Protein AF-A0A9P1EMH7-F1 (afdb_monomer)

pLDDT: mean 89.1, std 8.83, range [55.22, 97.88]

Organism: Cuscuta europaea (NCBI:txid41803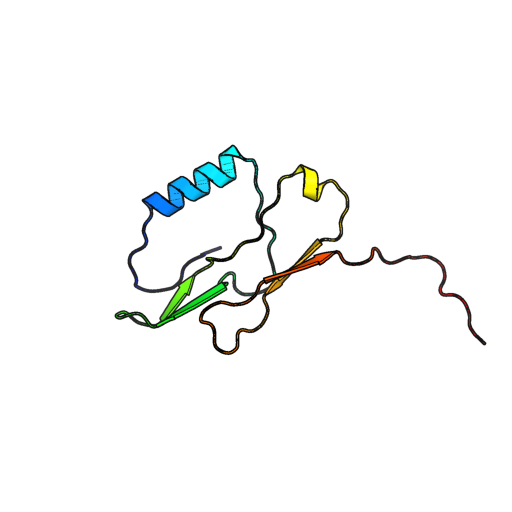)

Foldseek 3Di:
DDQKDFDDDDPVVVVVVVVVVCVVQQKDWQDADDDQFFFWDADPRGIMTGNDDTDIDHPVVVVVPFQWHKYFADDDPHRGTDIDIDTDDDPPPPPDDDDD

Radius of gyration: 18.47 Å; Cα contacts (8 Å, |Δi|>4): 132; chains: 1; bounding box: 34×25×66 Å

Solvent-accessible surface area (backbone atoms only — not comparable to full-atom values): 6348 Å² total; per-residue (Å²): 130,83,53,63,48,61,72,73,88,76,70,60,66,66,52,48,57,51,49,51,52,35,58,78,61,53,47,43,77,64,70,51,85,77,75,76,55,25,31,47,50,81,48,98,74,43,68,33,36,30,46,76,75,81,53,68,43,43,65,70,63,67,67,65,76,62,53,68,46,45,43,73,44,85,55,83,89,58,54,48,38,53,75,45,77,44,75,51,80,76,80,76,83,63,81,80,78,86,78,134

Nearest PDB structures (foldseek):
  2v0r-assembly2_B  TM=6.818E-01  e=4.694E-02  Homo sapiens

Sequence (100 aa):
MNEYKGKSVLNTSDMEEFNDFIFANSLSDLNFQGTPFTWMGNRMNGLVFKKLDRVMASNELFQLNRNLTLKKLNKFVSDHNPLLLQENPVPNSGPKSFRF

Structure (mmCIF, N/CA/C/O backbone):
data_AF-A0A9P1EMH7-F1
#
_entry.id   AF-A0A9P1EMH7-F1
#
loop_
_atom_site.group_PDB
_atom_site.id
_atom_site.type_symbol
_atom_site.label_atom_id
_atom_site.label_alt_id
_atom_site.label_comp_id
_atom_site.label_asym_id
_atom_site.label_entity_id
_atom_site.label_seq_id
_atom_site.pdbx_PDB_ins_code
_atom_site.Cartn_x
_atom_site.Cartn_y
_atom_site.Cartn_z
_atom_site.occupancy
_atom_site.B_iso_or_equiv
_atom_site.auth_seq_id
_atom_site.auth_comp_id
_atom_site.auth_asym_id
_atom_site.auth_atom_id
_atom_site.pdbx_PDB_model_num
ATOM 1 N N . MET A 1 1 ? 2.210 9.822 -3.542 1.00 55.22 1 MET A N 1
ATOM 2 C CA . MET A 1 1 ? 3.475 9.059 -3.396 1.00 55.22 1 MET A CA 1
ATOM 3 C C . MET A 1 1 ? 3.654 8.251 -4.673 1.00 55.22 1 MET A C 1
ATOM 5 O O . MET A 1 1 ? 2.650 7.758 -5.161 1.00 55.22 1 MET A O 1
ATOM 9 N N . ASN A 1 2 ? 4.850 8.153 -5.259 1.00 82.62 2 ASN A N 1
ATOM 10 C CA . ASN A 1 2 ? 5.017 7.384 -6.499 1.00 82.62 2 ASN A CA 1
ATOM 11 C C . ASN A 1 2 ? 4.927 5.872 -6.197 1.00 82.62 2 ASN A C 1
ATOM 13 O O . ASN A 1 2 ? 5.749 5.346 -5.448 1.00 82.62 2 ASN A O 1
ATOM 17 N N . GLU A 1 3 ? 3.910 5.198 -6.735 1.00 89.31 3 GLU A N 1
ATOM 18 C CA . GLU A 1 3 ? 3.593 3.779 -6.476 1.00 89.31 3 GLU A CA 1
ATOM 19 C C . GLU A 1 3 ? 4.365 2.809 -7.377 1.00 89.31 3 GLU A C 1
ATOM 21 O O . GLU A 1 3 ? 4.274 1.586 -7.239 1.00 89.31 3 GLU A O 1
ATOM 26 N N . TYR A 1 4 ? 5.171 3.367 -8.275 1.00 93.38 4 TYR A N 1
ATOM 27 C CA . TYR A 1 4 ? 5.968 2.644 -9.240 1.00 93.38 4 TYR A CA 1
ATOM 28 C C . TYR A 1 4 ? 7.381 3.227 -9.337 1.00 93.38 4 TYR A C 1
ATOM 30 O O . TYR A 1 4 ? 7.586 4.438 -9.367 1.00 93.38 4 TYR A O 1
ATOM 38 N N . LYS A 1 5 ? 8.387 2.356 -9.428 1.00 94.19 5 LYS A N 1
ATOM 39 C CA . LYS A 1 5 ? 9.769 2.749 -9.722 1.00 94.19 5 LYS A CA 1
ATOM 40 C C . LYS A 1 5 ? 10.409 1.714 -10.636 1.00 94.19 5 LYS A C 1
ATOM 42 O O . LYS A 1 5 ? 10.596 0.572 -10.232 1.00 94.19 5 LYS A O 1
ATOM 47 N N . GLY A 1 6 ? 10.777 2.109 -11.851 1.00 92.81 6 GLY A N 1
ATOM 48 C CA . GLY A 1 6 ? 11.416 1.222 -12.821 1.00 92.81 6 GLY A CA 1
ATOM 49 C C . GLY A 1 6 ? 11.310 1.744 -14.252 1.00 92.81 6 GLY A C 1
ATOM 50 O O . GLY A 1 6 ? 10.803 2.839 -14.484 1.00 92.81 6 GLY A O 1
ATOM 51 N N . LYS A 1 7 ? 11.784 0.940 -15.210 1.00 87.44 7 LYS A N 1
ATOM 52 C CA . LYS A 1 7 ? 11.778 1.246 -16.655 1.00 87.44 7 LYS A CA 1
ATOM 53 C C . LYS A 1 7 ? 10.827 0.358 -17.478 1.00 87.44 7 LYS A C 1
ATOM 55 O O . LYS A 1 7 ? 10.931 0.309 -18.699 1.00 87.44 7 LYS A O 1
ATOM 60 N N . SER A 1 8 ? 9.941 -0.398 -16.828 1.00 84.06 8 SER A N 1
ATOM 61 C CA . SER A 1 8 ? 8.841 -1.094 -17.513 1.00 84.06 8 SER A CA 1
ATOM 62 C C . SER A 1 8 ? 7.728 -0.127 -17.933 1.00 84.06 8 SER A C 1
ATOM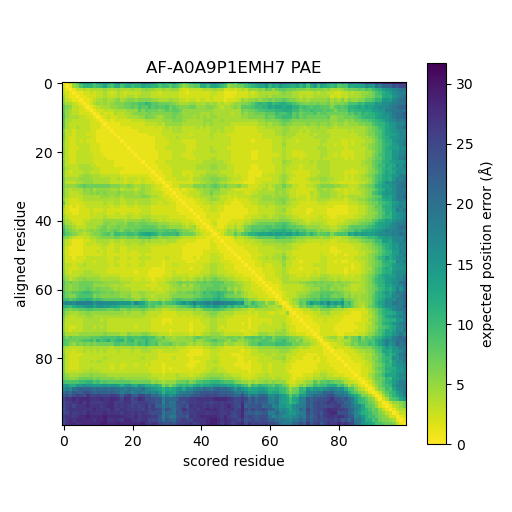 64 O O . SER A 1 8 ? 7.489 0.876 -17.262 1.00 84.06 8 SER A O 1
ATOM 66 N N . VAL A 1 9 ? 7.039 -0.455 -19.024 1.00 84.88 9 VAL A N 1
ATOM 67 C CA . VAL A 1 9 ? 5.803 0.224 -19.434 1.00 84.88 9 VAL A CA 1
ATOM 68 C C . VAL A 1 9 ? 4.703 -0.089 -18.415 1.00 84.88 9 VAL A C 1
ATOM 70 O O . VAL A 1 9 ? 4.624 -1.212 -17.908 1.00 84.88 9 VAL A O 1
ATOM 73 N N . LEU A 1 10 ? 3.893 0.914 -18.081 1.00 85.88 10 LEU A N 1
ATOM 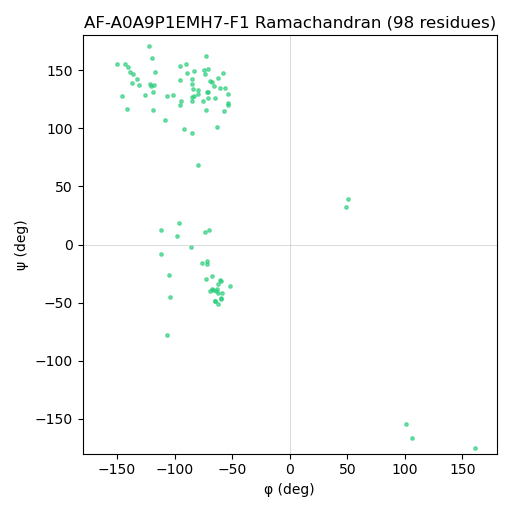74 C CA . LEU A 1 10 ? 2.728 0.775 -17.210 1.00 85.88 10 LEU A CA 1
ATOM 75 C C . LEU A 1 10 ? 1.473 0.580 -18.055 1.00 85.88 10 LEU A C 1
ATOM 77 O O . LEU A 1 10 ? 1.336 1.226 -19.090 1.00 85.88 10 LEU A O 1
ATOM 81 N N . ASN A 1 11 ? 0.561 -0.278 -17.598 1.00 88.75 11 ASN A N 1
ATOM 82 C CA . ASN A 1 11 ? -0.785 -0.321 -18.153 1.00 88.75 11 ASN A CA 1
ATOM 83 C C . ASN A 1 11 ? -1.628 0.742 -17.442 1.00 88.75 11 ASN A C 1
ATOM 85 O O . ASN A 1 11 ? -2.093 0.517 -16.330 1.00 88.75 11 ASN A O 1
ATOM 89 N N . THR A 1 12 ? -1.753 1.919 -18.050 1.00 90.50 12 THR A N 1
ATOM 90 C CA . THR A 1 12 ? -2.478 3.044 -17.449 1.00 90.50 12 THR A CA 1
ATOM 91 C C . THR A 1 12 ? -3.988 2.831 -17.466 1.00 90.50 12 THR A C 1
ATOM 93 O O . THR A 1 12 ? -4.644 3.269 -16.533 1.00 90.50 12 THR A O 1
ATOM 96 N N . SER A 1 13 ? -4.516 2.091 -18.447 1.00 94.88 13 SER A N 1
ATOM 97 C CA . SER A 1 13 ? -5.948 1.781 -18.543 1.00 94.88 13 SER A CA 1
ATOM 98 C C . SER A 1 13 ? -6.426 0.973 -17.336 1.00 94.88 13 SER A C 1
ATOM 100 O O . SER A 1 13 ? -7.364 1.382 -16.662 1.00 94.88 13 SER A O 1
ATOM 102 N N . ASP A 1 14 ? -5.741 -0.128 -17.003 1.00 92.50 14 ASP A N 1
ATOM 103 C CA . ASP A 1 14 ? -6.104 -0.951 -15.836 1.00 92.50 14 ASP A CA 1
ATOM 104 C C . ASP A 1 14 ? -5.970 -0.155 -14.525 1.00 92.50 14 ASP A C 1
ATOM 106 O O . ASP A 1 14 ? -6.711 -0.367 -13.566 1.00 92.50 14 ASP A O 1
ATOM 110 N N . MET A 1 15 ? -4.995 0.761 -14.461 1.00 93.38 15 MET A N 1
ATOM 111 C CA . MET A 1 15 ? -4.794 1.622 -13.294 1.00 93.38 15 MET A CA 1
ATOM 112 C C . MET A 1 15 ? -5.930 2.637 -13.138 1.00 93.38 15 MET A C 1
ATOM 114 O O . MET A 1 15 ? -6.353 2.894 -12.015 1.00 93.38 15 MET A O 1
ATOM 118 N N . GLU A 1 16 ? -6.406 3.216 -14.239 1.00 95.69 16 GLU A N 1
ATOM 119 C CA . GLU A 1 16 ? -7.546 4.135 -14.260 1.00 95.69 16 GLU A CA 1
ATOM 120 C C . GLU A 1 16 ? -8.831 3.415 -13.844 1.00 95.69 16 GLU A C 1
ATOM 122 O O . GLU A 1 16 ? -9.473 3.855 -12.896 1.00 95.69 16 GLU A O 1
ATOM 127 N N . GLU A 1 17 ? -9.127 2.249 -14.425 1.00 97.38 17 GLU A N 1
ATOM 128 C CA . GLU A 1 17 ? -10.305 1.448 -14.060 1.00 97.38 17 GLU A CA 1
ATOM 129 C C . GLU A 1 17 ? -10.301 1.060 -12.570 1.00 97.38 17 GLU A C 1
ATOM 131 O O . GLU A 1 17 ? -11.318 1.149 -11.876 1.00 97.38 17 GLU A O 1
ATOM 136 N N . PHE A 1 18 ? -9.137 0.682 -12.034 1.00 94.69 18 PHE A N 1
ATOM 137 C CA . PHE A 1 18 ? -9.009 0.374 -10.613 1.00 94.69 18 PHE A CA 1
ATOM 138 C C . PHE A 1 18 ? -9.198 1.610 -9.719 1.00 94.69 18 PHE A C 1
ATOM 140 O O . PHE A 1 18 ? -9.822 1.515 -8.660 1.00 94.69 18 PHE A O 1
ATOM 147 N N . ASN A 1 19 ? -8.699 2.777 -10.135 1.00 95.19 19 ASN A N 1
ATOM 148 C CA . ASN A 1 19 ? -8.916 4.030 -9.408 1.00 95.19 19 ASN A CA 1
ATOM 149 C C . ASN A 1 19 ? -10.390 4.452 -9.431 1.00 95.19 19 ASN A C 1
ATOM 151 O O . ASN A 1 19 ? -10.907 4.891 -8.402 1.00 95.19 19 ASN A O 1
ATOM 155 N N . ASP A 1 20 ? -11.074 4.265 -10.558 1.00 97.88 20 ASP A N 1
ATOM 156 C CA . ASP A 1 20 ? -12.506 4.529 -10.684 1.00 97.88 20 ASP A CA 1
ATOM 157 C C . ASP A 1 20 ? -13.311 3.627 -9.745 1.00 97.88 20 ASP A C 1
ATOM 159 O O . ASP A 1 20 ? -14.208 4.103 -9.048 1.00 97.88 20 ASP A O 1
ATOM 163 N N . PHE A 1 21 ? -12.944 2.345 -9.636 1.00 96.69 21 PHE A N 1
ATOM 164 C CA . PHE A 1 21 ? -13.543 1.430 -8.664 1.00 96.69 21 PHE A CA 1
ATOM 165 C C . PHE A 1 21 ? -13.349 1.908 -7.216 1.00 96.69 21 PHE A C 1
ATOM 167 O O . PHE A 1 21 ? -14.305 1.914 -6.435 1.00 96.69 21 PHE A O 1
ATOM 174 N N . ILE A 1 22 ? -12.132 2.325 -6.848 1.00 96.12 22 ILE A N 1
ATOM 175 C CA . ILE A 1 22 ? -11.829 2.849 -5.505 1.00 96.12 22 ILE A CA 1
ATOM 176 C C . ILE A 1 22 ? -12.691 4.077 -5.206 1.00 96.12 22 ILE A C 1
ATOM 178 O O . ILE A 1 22 ? -13.307 4.159 -4.139 1.00 96.12 22 ILE A O 1
ATOM 182 N N . PHE A 1 23 ? -12.759 5.008 -6.159 1.00 96.69 23 PHE A N 1
ATOM 183 C CA . PHE A 1 23 ? -13.517 6.244 -6.028 1.00 96.69 23 PHE A CA 1
ATOM 184 C C . PHE A 1 23 ? -15.023 5.981 -5.915 1.00 96.69 23 PHE A C 1
ATOM 186 O O . PHE A 1 23 ? -15.661 6.465 -4.980 1.00 96.69 23 PHE A O 1
ATOM 193 N N . ALA A 1 24 ? -15.582 5.159 -6.806 1.00 97.50 24 ALA A N 1
ATOM 194 C CA . ALA A 1 24 ? -17.005 4.825 -6.829 1.00 97.50 24 ALA A CA 1
ATOM 195 C C . ALA A 1 24 ? -17.484 4.166 -5.525 1.00 97.50 24 ALA A C 1
ATOM 197 O O . ALA A 1 24 ? -18.625 4.366 -5.113 1.00 97.50 24 ALA A O 1
ATOM 198 N N . ASN A 1 25 ? -16.607 3.419 -4.850 1.00 95.81 25 ASN A N 1
ATOM 199 C CA . ASN A 1 25 ? -16.917 2.731 -3.597 1.00 95.81 25 ASN A CA 1
ATOM 200 C C . ASN A 1 25 ? -16.463 3.498 -2.343 1.00 95.81 25 ASN A C 1
ATOM 202 O O . ASN A 1 25 ? -16.544 2.959 -1.241 1.00 95.81 25 ASN A O 1
ATOM 206 N N . SER A 1 26 ? -15.988 4.744 -2.485 1.00 95.69 26 SER A N 1
ATOM 207 C CA . SER A 1 26 ? -15.493 5.570 -1.369 1.00 95.69 26 SER A CA 1
ATOM 208 C C . SER A 1 26 ? -14.470 4.843 -0.482 1.00 95.69 26 SER A C 1
ATOM 210 O O . SER A 1 26 ? -14.486 4.959 0.747 1.00 95.69 26 SER A O 1
ATOM 212 N N . LEU A 1 27 ? -13.590 4.058 -1.106 1.00 95.44 27 LEU A N 1
ATOM 213 C CA . LEU A 1 27 ? -12.567 3.294 -0.405 1.00 95.44 27 LEU A CA 1
ATOM 214 C C . LEU A 1 27 ? -11.335 4.163 -0.145 1.00 95.44 27 LEU A C 1
ATOM 216 O O . LEU A 1 27 ? -10.875 4.899 -1.014 1.00 95.44 27 LEU A O 1
ATOM 220 N N . SER A 1 28 ? -10.769 4.032 1.050 1.00 92.12 28 SER A N 1
ATOM 221 C CA . SER A 1 28 ? -9.516 4.677 1.433 1.00 92.12 28 SER A CA 1
ATOM 222 C C . SER A 1 28 ? -8.448 3.639 1.764 1.00 92.12 28 SER A C 1
ATOM 224 O O . SER A 1 28 ? -8.702 2.650 2.455 1.00 92.12 28 SER A O 1
ATOM 226 N N . ASP A 1 29 ? -7.230 3.886 1.285 1.00 91.62 29 ASP A N 1
ATOM 227 C CA . ASP A 1 29 ? -6.049 3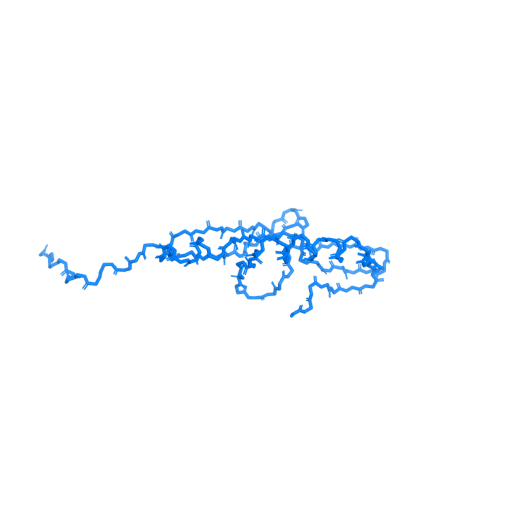.061 1.547 1.00 91.62 29 ASP A CA 1
ATOM 228 C C . ASP A 1 29 ? -5.580 3.222 3.003 1.00 91.62 29 ASP A C 1
ATOM 230 O O . ASP A 1 29 ? -5.259 4.327 3.454 1.00 91.62 29 ASP A O 1
ATOM 234 N N . LEU A 1 30 ? -5.436 2.108 3.726 1.00 91.44 30 LEU A N 1
ATOM 235 C CA . LEU A 1 30 ? -4.666 2.081 4.964 1.00 91.44 30 LEU A CA 1
ATOM 236 C C . LEU A 1 30 ? -3.184 2.107 4.600 1.00 91.44 30 LEU A C 1
ATOM 238 O O . LEU A 1 30 ? -2.682 1.245 3.880 1.00 91.44 30 LEU A O 1
ATOM 242 N N . ASN A 1 31 ? -2.464 3.096 5.118 1.00 88.50 31 ASN A N 1
ATOM 243 C CA . ASN A 1 31 ? -1.036 3.235 4.865 1.00 88.50 31 ASN A CA 1
ATOM 244 C C . ASN A 1 31 ? -0.201 2.594 5.979 1.00 88.50 31 ASN A C 1
ATOM 246 O O . ASN A 1 31 ? -0.613 2.503 7.134 1.00 88.50 31 ASN A O 1
ATOM 250 N N . PHE A 1 32 ? 1.008 2.178 5.617 1.00 91.62 32 PHE A N 1
ATOM 251 C CA . PHE A 1 32 ? 2.040 1.701 6.532 1.00 91.62 32 PHE A CA 1
ATOM 252 C C . PHE A 1 32 ? 3.277 2.601 6.425 1.00 91.62 32 PHE A C 1
ATOM 254 O O . PHE A 1 32 ? 3.465 3.313 5.438 1.00 91.62 32 PHE A O 1
ATOM 261 N N . GLN A 1 33 ? 4.141 2.577 7.439 1.00 89.56 33 GLN A N 1
ATOM 262 C CA . GLN A 1 33 ? 5.368 3.376 7.434 1.00 89.56 33 GLN A CA 1
ATOM 263 C C . GLN A 1 33 ? 6.425 2.811 6.469 1.00 89.56 33 GLN A C 1
ATOM 265 O O . GLN A 1 33 ? 6.565 1.597 6.314 1.00 89.56 33 GLN A O 1
ATOM 270 N N . GLY A 1 34 ? 7.215 3.702 5.864 1.00 89.50 34 GLY A N 1
ATOM 271 C CA . GLY A 1 34 ? 8.327 3.353 4.978 1.00 89.50 34 GLY A CA 1
ATOM 272 C C . GLY A 1 34 ? 7.995 3.478 3.489 1.00 89.50 34 GLY A C 1
ATOM 273 O O . GLY A 1 34 ? 7.164 4.285 3.081 1.00 89.50 34 GLY A O 1
ATOM 274 N N . THR A 1 35 ? 8.701 2.714 2.649 1.00 91.12 35 THR A N 1
ATOM 275 C CA . THR A 1 35 ? 8.511 2.760 1.189 1.00 91.12 35 THR A CA 1
ATOM 276 C C . THR A 1 35 ? 7.151 2.177 0.801 1.00 91.12 35 THR A C 1
ATOM 278 O O . THR A 1 35 ? 6.802 1.135 1.340 1.00 91.12 35 THR A O 1
ATOM 281 N N . PRO A 1 36 ? 6.408 2.735 -0.169 1.00 93.31 36 PRO A N 1
ATOM 282 C CA . PRO A 1 36 ? 5.065 2.248 -0.509 1.00 93.31 36 PRO A CA 1
ATOM 283 C C . PRO A 1 36 ? 5.067 0.894 -1.231 1.00 93.31 36 PRO A C 1
ATOM 285 O O . PRO A 1 36 ? 4.028 0.260 -1.355 1.00 93.31 36 PRO A O 1
ATOM 288 N N . PHE A 1 37 ? 6.221 0.446 -1.729 1.00 95.31 37 PHE A N 1
ATOM 289 C CA . PHE A 1 37 ? 6.321 -0.756 -2.550 1.00 95.31 37 PHE A CA 1
ATOM 290 C C . PHE A 1 37 ? 6.085 -2.024 -1.732 1.00 95.31 37 PHE A C 1
ATOM 292 O O . PHE A 1 37 ? 6.708 -2.220 -0.682 1.00 95.31 37 PHE A O 1
ATOM 299 N N . THR A 1 38 ? 5.229 -2.890 -2.256 1.00 96.31 38 THR A N 1
ATOM 300 C CA . THR A 1 38 ? 4.922 -4.224 -1.728 1.00 96.31 38 THR A CA 1
ATOM 301 C C . THR A 1 38 ? 5.425 -5.327 -2.644 1.00 96.31 38 THR A C 1
ATOM 303 O O . THR A 1 38 ? 5.466 -6.477 -2.241 1.00 96.31 38 THR A O 1
ATOM 306 N N . TRP A 1 39 ? 5.900 -4.980 -3.838 1.00 95.88 39 TRP A N 1
ATOM 307 C CA . TRP A 1 39 ? 6.463 -5.910 -4.798 1.00 95.88 39 TRP A CA 1
ATOM 308 C C . TRP A 1 39 ? 7.786 -5.383 -5.351 1.00 95.88 39 TRP A C 1
ATOM 310 O O . TRP A 1 39 ? 7.944 -4.183 -5.610 1.00 95.88 39 TRP A O 1
ATOM 320 N N . MET A 1 40 ? 8.737 -6.290 -5.563 1.00 95.50 40 MET A N 1
ATOM 321 C CA . MET A 1 40 ? 10.000 -5.999 -6.234 1.00 95.50 40 MET A CA 1
ATOM 322 C C . MET A 1 40 ? 10.462 -7.203 -7.044 1.00 95.50 40 MET A C 1
ATOM 324 O O . MET A 1 40 ? 10.662 -8.275 -6.473 1.00 95.50 40 MET A O 1
ATOM 328 N N . GLY A 1 41 ? 10.762 -6.979 -8.322 1.00 94.31 41 GLY A N 1
ATOM 329 C CA . GLY A 1 41 ? 11.275 -8.017 -9.208 1.00 94.31 41 GLY A CA 1
ATOM 330 C C . GLY A 1 41 ? 12.190 -7.486 -10.306 1.00 94.31 41 GLY A C 1
ATOM 331 O O . GLY A 1 41 ? 12.114 -6.326 -10.719 1.00 94.31 41 GLY A O 1
ATOM 332 N N . ASN A 1 42 ? 13.062 -8.371 -10.786 1.00 93.31 42 ASN A N 1
ATOM 333 C CA . ASN A 1 42 ? 13.952 -8.107 -11.911 1.00 93.31 42 ASN A CA 1
ATOM 334 C C . ASN A 1 42 ? 13.189 -8.269 -13.230 1.00 93.31 42 ASN A C 1
ATOM 336 O O . ASN A 1 42 ? 12.518 -9.278 -13.458 1.00 93.31 42 ASN A O 1
ATOM 340 N N . ARG A 1 43 ? 13.288 -7.266 -14.103 1.00 89.56 43 ARG A N 1
ATOM 341 C CA . ARG A 1 43 ? 12.750 -7.284 -15.468 1.00 89.56 43 ARG A CA 1
ATOM 342 C C . ARG A 1 43 ? 13.885 -7.047 -16.461 1.00 89.56 43 ARG A C 1
ATOM 344 O O . ARG A 1 43 ? 14.986 -6.675 -16.068 1.00 89.56 43 ARG A O 1
ATOM 351 N N . MET A 1 44 ? 13.599 -7.221 -17.751 1.00 88.81 44 MET A N 1
ATOM 352 C CA . MET A 1 44 ? 14.584 -7.033 -18.827 1.00 88.81 44 MET A CA 1
ATOM 353 C C . MET A 1 44 ? 15.302 -5.672 -18.747 1.00 88.81 44 MET A C 1
ATOM 355 O O . MET A 1 44 ? 16.501 -5.592 -18.975 1.00 88.81 44 MET A O 1
ATOM 359 N N . ASN A 1 45 ? 14.590 -4.622 -18.323 1.00 88.50 45 ASN A N 1
ATOM 360 C CA . ASN A 1 45 ? 15.117 -3.255 -18.222 1.00 88.50 45 ASN A CA 1
ATOM 361 C C . ASN A 1 45 ? 15.611 -2.882 -16.806 1.00 88.50 45 ASN A C 1
ATOM 363 O O . ASN A 1 45 ? 15.721 -1.696 -16.483 1.00 88.50 45 ASN A O 1
ATOM 367 N N . GLY A 1 46 ? 15.876 -3.877 -15.954 1.00 92.69 46 GLY A N 1
ATOM 368 C CA . GLY A 1 46 ? 16.390 -3.706 -14.595 1.00 92.69 46 GLY A CA 1
ATOM 369 C C . GLY A 1 46 ? 15.358 -3.943 -13.491 1.00 92.69 46 GLY A C 1
ATOM 370 O O . GLY A 1 46 ? 14.286 -4.516 -13.705 1.00 92.69 46 GLY A O 1
ATOM 371 N N . LEU A 1 47 ? 15.717 -3.516 -12.280 1.00 94.75 47 LEU A N 1
ATOM 372 C CA . LEU A 1 47 ? 14.913 -3.706 -11.076 1.00 94.75 47 LEU A CA 1
ATOM 373 C C . LEU A 1 47 ? 13.669 -2.810 -11.095 1.00 94.75 47 LEU A C 1
ATOM 375 O O . LEU A 1 47 ? 13.760 -1.604 -11.341 1.00 94.75 47 LEU A O 1
ATOM 379 N N . VAL A 1 48 ? 12.513 -3.403 -10.808 1.00 95.38 48 VAL A N 1
ATOM 380 C CA . VAL A 1 48 ? 11.223 -2.714 -10.751 1.00 95.38 48 VAL A CA 1
ATOM 381 C C . VAL A 1 48 ? 10.614 -2.882 -9.363 1.00 95.38 48 VAL A C 1
ATOM 383 O O . VAL A 1 48 ? 10.621 -3.977 -8.807 1.00 95.38 48 VAL A O 1
ATOM 386 N N . PHE A 1 49 ? 10.044 -1.803 -8.835 1.00 95.25 49 PHE A N 1
ATOM 387 C CA . PHE A 1 49 ? 9.297 -1.767 -7.583 1.00 95.25 49 PHE A CA 1
ATOM 388 C C . PHE A 1 49 ? 7.869 -1.295 -7.848 1.00 95.25 49 PHE A C 1
ATOM 390 O O . PHE A 1 49 ? 7.662 -0.340 -8.602 1.00 95.25 49 PHE A O 1
ATOM 397 N N . LYS A 1 50 ? 6.892 -1.955 -7.224 1.00 94.69 50 LYS A N 1
ATOM 398 C CA . LYS A 1 50 ? 5.461 -1.653 -7.371 1.00 94.69 50 LYS A CA 1
ATOM 399 C C . LYS A 1 50 ? 4.751 -1.725 -6.018 1.00 94.69 50 LYS A C 1
ATOM 401 O O . LYS A 1 50 ? 5.134 -2.527 -5.167 1.00 94.69 50 LYS A O 1
ATOM 406 N N . LYS A 1 51 ? 3.715 -0.912 -5.815 1.00 94.62 51 LYS A N 1
ATOM 407 C CA . LYS A 1 51 ? 2.688 -1.140 -4.786 1.00 94.62 51 LYS A CA 1
ATOM 408 C C . LYS A 1 51 ? 1.550 -1.936 -5.428 1.00 94.62 51 LYS A C 1
ATOM 410 O O . LYS A 1 51 ? 0.758 -1.364 -6.169 1.00 94.62 51 LYS A O 1
ATOM 415 N N . LEU A 1 52 ? 1.527 -3.249 -5.206 1.00 94.31 52 LEU A N 1
ATOM 416 C CA . LEU A 1 52 ? 0.493 -4.146 -5.742 1.00 94.31 52 LEU A CA 1
ATOM 417 C C . LEU A 1 52 ? -0.509 -4.541 -4.657 1.00 94.31 52 LEU A C 1
ATOM 419 O O . LEU A 1 52 ? -1.711 -4.452 -4.864 1.00 94.31 52 LEU A O 1
ATOM 423 N N . ASP A 1 53 ? -0.008 -4.899 -3.479 1.00 95.62 53 ASP A N 1
ATOM 424 C CA . ASP A 1 53 ? -0.838 -5.263 -2.332 1.00 95.62 53 ASP A CA 1
ATOM 425 C C . ASP A 1 53 ? -1.306 -4.025 -1.553 1.00 95.62 53 ASP A C 1
ATOM 427 O O . ASP A 1 53 ? -0.506 -3.127 -1.256 1.00 95.62 53 ASP A O 1
ATOM 431 N N . ARG A 1 54 ? -2.599 -3.987 -1.206 1.00 94.25 54 ARG A N 1
ATOM 432 C CA . ARG A 1 54 ? -3.258 -2.893 -0.476 1.00 94.25 54 ARG A CA 1
ATOM 433 C C . ARG A 1 54 ? -4.254 -3.437 0.534 1.00 94.25 54 ARG A C 1
ATOM 435 O O . ARG A 1 54 ? -4.836 -4.498 0.331 1.00 94.25 54 ARG A O 1
ATOM 442 N N . VAL A 1 55 ? -4.482 -2.669 1.592 1.00 94.75 55 VAL A N 1
ATOM 443 C CA . VAL A 1 55 ? -5.626 -2.860 2.485 1.00 94.75 55 VAL A CA 1
ATOM 444 C C . VAL A 1 55 ? -6.440 -1.585 2.408 1.00 94.75 55 VAL A C 1
ATOM 446 O O . VAL A 1 55 ? -5.949 -0.520 2.774 1.00 94.75 55 VAL A O 1
ATOM 449 N N . MET A 1 56 ? -7.662 -1.705 1.909 1.00 94.38 56 MET A N 1
ATOM 450 C CA . MET A 1 56 ? -8.585 -0.592 1.739 1.00 94.38 56 MET A CA 1
ATOM 451 C C . MET A 1 56 ? -9.811 -0.816 2.606 1.00 94.38 56 MET A C 1
ATOM 453 O O . MET A 1 56 ? -10.221 -1.955 2.831 1.00 94.38 56 MET A O 1
ATOM 457 N N . ALA A 1 57 ? -10.398 0.272 3.078 1.00 93.00 57 ALA A N 1
ATOM 458 C CA . ALA A 1 57 ? -11.637 0.227 3.825 1.00 93.00 57 ALA A CA 1
ATOM 459 C C . ALA A 1 57 ? -12.520 1.417 3.477 1.00 93.00 57 ALA A C 1
ATOM 461 O O . ALA A 1 57 ? -12.032 2.465 3.056 1.00 93.00 57 ALA A O 1
ATOM 462 N N . SER A 1 58 ? -13.822 1.245 3.668 1.00 93.19 58 SER A N 1
ATOM 463 C CA . SER A 1 58 ? -14.766 2.346 3.566 1.00 93.19 58 SER A CA 1
ATOM 464 C C . SER A 1 58 ? -14.634 3.286 4.767 1.00 93.19 58 SER A C 1
ATOM 466 O O . SER A 1 58 ? -14.078 2.930 5.815 1.00 93.19 58 SER A O 1
ATOM 468 N N . ASN A 1 59 ? -15.168 4.497 4.626 1.00 86.56 59 ASN A N 1
ATOM 469 C CA . ASN A 1 59 ? -15.125 5.511 5.677 1.00 86.56 59 ASN A CA 1
ATOM 470 C C . ASN A 1 59 ? -15.826 5.056 6.967 1.00 86.56 59 ASN A C 1
ATOM 472 O O . ASN A 1 59 ? -15.397 5.424 8.059 1.00 86.56 59 ASN A O 1
ATOM 476 N N . GLU A 1 60 ? -16.852 4.212 6.863 1.00 90.06 60 GLU A N 1
ATOM 477 C CA . GLU A 1 60 ? -17.595 3.682 8.008 1.00 90.06 60 GLU A CA 1
ATOM 478 C C . GLU A 1 60 ? -16.700 2.825 8.912 1.00 90.06 60 GLU A C 1
ATOM 480 O O . GLU A 1 60 ? -16.787 2.935 10.134 1.00 90.06 60 GLU A O 1
ATOM 485 N N . LEU A 1 61 ? -15.786 2.021 8.349 1.00 86.62 61 LEU A N 1
ATOM 486 C CA . LEU A 1 61 ? -14.859 1.216 9.155 1.00 86.62 61 LEU A CA 1
ATOM 487 C C . LEU A 1 61 ? -13.917 2.102 9.978 1.00 86.62 61 LEU A C 1
ATOM 489 O O . LEU A 1 61 ? -13.645 1.800 11.141 1.00 86.62 61 LEU A O 1
ATOM 493 N N . PHE A 1 62 ? -13.436 3.203 9.396 1.00 80.69 62 PHE A N 1
ATOM 494 C CA . PHE A 1 62 ? -12.564 4.150 10.093 1.00 80.69 62 PHE A CA 1
ATOM 495 C C . PHE A 1 62 ? -13.282 4.902 11.216 1.00 80.69 62 PHE A C 1
ATOM 497 O O . PHE A 1 62 ? -12.648 5.282 12.199 1.00 80.69 62 PHE A O 1
ATOM 504 N N . GLN A 1 63 ? -14.602 5.073 11.111 1.00 84.62 63 GLN A N 1
ATOM 505 C CA . GLN A 1 63 ? -15.419 5.711 12.145 1.00 84.62 63 GLN A CA 1
ATOM 506 C C . GLN A 1 63 ? -15.684 4.810 13.357 1.00 84.62 63 GLN A C 1
ATOM 508 O O . GLN A 1 63 ? -16.037 5.317 14.420 1.00 84.62 63 GLN A O 1
ATOM 513 N N . LEU A 1 64 ? -15.4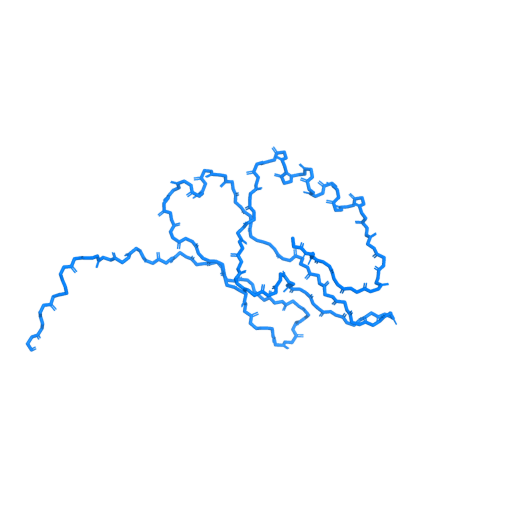68 3.493 13.257 1.00 83.75 64 LEU A N 1
ATOM 514 C CA . LEU A 1 64 ? -15.695 2.552 14.364 1.00 83.75 64 LEU A CA 1
ATOM 515 C C . LEU A 1 64 ? -14.681 2.685 15.524 1.00 83.75 64 LEU A C 1
ATOM 517 O O . LEU A 1 64 ? -14.636 1.813 16.389 1.00 83.75 64 LEU A O 1
ATOM 521 N N . ASN A 1 65 ? -13.870 3.755 15.567 1.00 68.06 65 ASN A N 1
ATOM 522 C CA . ASN A 1 65 ? -12.841 4.024 16.584 1.00 68.06 65 ASN A CA 1
ATOM 523 C C . ASN A 1 65 ? -11.918 2.822 16.860 1.00 68.06 65 ASN A C 1
ATOM 525 O O . ASN A 1 65 ? -11.422 2.631 17.972 1.00 68.06 65 ASN A O 1
ATOM 529 N N . ARG A 1 66 ? -11.669 2.002 15.834 1.00 79.19 66 ARG A N 1
ATOM 530 C CA . ARG A 1 66 ? -10.758 0.860 15.913 1.00 79.19 66 ARG A CA 1
ATOM 531 C C . ARG A 1 66 ? -9.339 1.363 15.705 1.00 79.19 66 ARG A C 1
ATOM 533 O O . ARG A 1 66 ? -9.055 2.038 14.717 1.00 79.19 66 ARG A O 1
ATOM 540 N N . ASN A 1 67 ? -8.427 1.027 16.612 1.00 87.25 67 ASN A N 1
ATOM 541 C CA . ASN A 1 67 ? -7.018 1.399 16.479 1.00 87.25 67 ASN A CA 1
ATOM 542 C C . ASN A 1 67 ? -6.310 0.449 15.497 1.00 87.25 67 ASN A C 1
ATOM 544 O O . ASN A 1 67 ? -5.508 -0.401 15.887 1.00 87.25 67 ASN A O 1
ATOM 548 N N . LEU A 1 68 ? -6.667 0.550 14.217 1.00 89.81 68 LEU A N 1
ATOM 549 C CA . LEU A 1 68 ? -6.118 -0.280 13.151 1.00 89.81 68 LEU A CA 1
ATOM 550 C C . LEU A 1 68 ? -4.743 0.234 12.727 1.00 89.81 68 LEU A C 1
ATOM 552 O O . LEU A 1 68 ? -4.554 1.417 12.457 1.00 89.81 68 LEU A O 1
ATOM 556 N N . THR A 1 69 ? -3.780 -0.675 12.609 1.00 91.25 69 THR A N 1
ATOM 557 C CA . THR A 1 69 ? -2.469 -0.373 12.029 1.00 91.25 69 THR A CA 1
ATOM 558 C C . THR A 1 69 ? -2.093 -1.401 10.986 1.00 91.25 69 THR A C 1
ATOM 560 O O . THR A 1 69 ? -2.237 -2.609 11.189 1.00 91.25 69 THR A O 1
ATOM 563 N N . LEU A 1 70 ? -1.557 -0.905 9.878 1.00 94.94 70 LEU A N 1
ATOM 564 C CA . LEU A 1 70 ? -0.996 -1.723 8.822 1.00 94.94 70 LEU A CA 1
ATOM 565 C C . LEU A 1 70 ? 0.529 -1.712 8.938 1.00 94.94 70 LEU A C 1
ATOM 567 O O . LEU A 1 70 ? 1.153 -0.653 9.025 1.00 94.94 70 LEU A O 1
ATOM 571 N N . LYS A 1 71 ? 1.143 -2.895 8.944 1.00 95.50 71 LYS A N 1
ATOM 572 C CA . LYS A 1 71 ? 2.600 -3.064 8.928 1.00 95.50 71 LYS A CA 1
ATOM 573 C C . LYS A 1 71 ? 3.009 -3.831 7.681 1.00 95.50 71 LYS A C 1
ATOM 575 O O . LYS A 1 71 ? 2.463 -4.893 7.403 1.00 95.50 71 LYS A O 1
ATOM 580 N N . LYS A 1 72 ? 4.010 -3.325 6.964 1.00 95.81 72 LYS A N 1
ATOM 581 C CA . LYS A 1 72 ? 4.682 -4.088 5.912 1.00 95.81 72 LYS A CA 1
ATOM 582 C C . LYS A 1 72 ? 5.780 -4.941 6.535 1.00 95.81 72 LYS A C 1
ATOM 584 O O . LYS A 1 72 ? 6.662 -4.410 7.206 1.00 95.81 72 LYS A O 1
ATOM 589 N N . LEU A 1 73 ? 5.721 -6.248 6.314 1.00 95.31 73 LEU A N 1
ATOM 590 C CA . LEU A 1 73 ? 6.712 -7.194 6.809 1.00 95.31 73 LEU A CA 1
ATOM 591 C C . LEU A 1 73 ? 7.845 -7.383 5.794 1.00 95.31 73 LEU A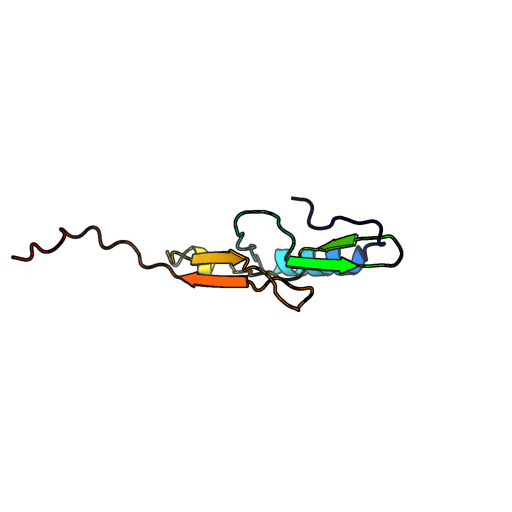 C 1
ATOM 593 O O . LEU A 1 73 ? 7.690 -7.184 4.582 1.00 95.31 73 LEU A O 1
ATOM 597 N N . ASN A 1 74 ? 9.009 -7.783 6.302 1.00 92.81 74 ASN A N 1
ATOM 598 C CA . ASN A 1 74 ? 10.133 -8.146 5.451 1.00 92.81 74 ASN A CA 1
ATOM 599 C C . ASN A 1 74 ? 9.790 -9.401 4.650 1.00 92.81 74 ASN A C 1
ATOM 601 O O . ASN A 1 74 ? 9.230 -10.363 5.177 1.00 92.81 74 ASN A O 1
ATOM 605 N N . LYS A 1 75 ? 10.138 -9.380 3.366 1.00 88.62 75 LYS A N 1
ATOM 606 C CA . LYS A 1 75 ? 10.015 -10.546 2.498 1.00 88.62 75 LYS A CA 1
ATOM 607 C C . LYS A 1 75 ? 11.222 -11.465 2.658 1.00 88.62 75 LYS A C 1
ATOM 609 O O . LYS A 1 75 ? 12.320 -10.985 2.932 1.00 88.62 75 LYS A O 1
ATOM 614 N N . PHE A 1 76 ? 11.003 -12.764 2.466 1.00 85.88 76 PHE A N 1
ATOM 615 C CA . PHE A 1 76 ? 12.059 -13.782 2.464 1.00 85.88 76 PHE A CA 1
ATOM 616 C C . PHE A 1 76 ? 12.329 -14.284 1.044 1.00 85.88 76 PHE A C 1
ATOM 618 O O . PHE A 1 76 ? 13.286 -13.847 0.416 1.00 85.88 76 PHE A O 1
ATOM 625 N N . VAL A 1 77 ? 11.470 -15.166 0.524 1.00 91.75 77 VAL A N 1
ATOM 626 C CA . VAL A 1 77 ? 11.664 -15.806 -0.793 1.00 91.75 77 VAL A CA 1
ATOM 627 C C . VAL A 1 77 ? 10.745 -15.215 -1.868 1.00 91.75 77 VAL A C 1
ATOM 629 O O . VAL A 1 77 ? 11.089 -15.223 -3.045 1.00 91.75 77 VAL A O 1
ATOM 632 N N . SER A 1 78 ? 9.591 -14.667 -1.472 1.00 94.19 78 SER A N 1
ATOM 633 C CA . SER A 1 78 ? 8.643 -14.039 -2.397 1.00 94.19 78 SER A CA 1
ATOM 634 C C . SER A 1 78 ? 9.171 -12.708 -2.940 1.00 94.19 78 SER A C 1
ATOM 636 O O . SER A 1 78 ? 9.914 -11.977 -2.276 1.00 94.19 78 SER A O 1
ATOM 638 N N . ASP A 1 79 ? 8.751 -12.355 -4.149 1.00 95.25 79 ASP A N 1
ATOM 639 C CA . ASP A 1 79 ? 8.907 -11.011 -4.693 1.00 95.25 79 ASP A CA 1
ATOM 640 C C . ASP A 1 79 ? 7.972 -9.991 -4.009 1.00 95.25 79 ASP A C 1
ATOM 642 O O . ASP A 1 79 ? 8.289 -8.793 -4.027 1.00 95.25 79 ASP A O 1
ATOM 646 N N . HIS A 1 80 ? 6.935 -10.467 -3.306 1.00 96.62 80 HIS A N 1
ATOM 647 C CA . HIS A 1 80 ? 6.013 -9.691 -2.474 1.00 96.62 80 HIS A CA 1
ATOM 648 C C . HIS A 1 80 ? 6.455 -9.538 -1.008 1.00 96.62 80 HIS A C 1
ATOM 650 O O . HIS A 1 80 ? 7.040 -10.435 -0.397 1.00 96.62 80 HIS A O 1
ATOM 656 N N . ASN A 1 81 ? 6.102 -8.397 -0.418 1.00 96.31 81 ASN A N 1
ATOM 657 C CA . ASN A 1 81 ? 6.151 -8.106 1.008 1.00 96.31 81 ASN A CA 1
ATOM 658 C C . ASN A 1 81 ? 4.779 -8.381 1.644 1.00 96.31 81 ASN A C 1
ATOM 660 O O . ASN A 1 81 ? 3.805 -7.739 1.250 1.00 96.31 81 ASN A O 1
ATOM 664 N N . PRO A 1 82 ? 4.688 -9.246 2.668 1.00 95.81 82 PRO A N 1
ATOM 665 C CA . PRO A 1 82 ? 3.435 -9.455 3.383 1.00 95.81 82 PRO A CA 1
ATOM 666 C C . PRO A 1 82 ? 2.954 -8.178 4.083 1.00 95.81 82 PRO A C 1
ATOM 668 O O . PRO A 1 82 ? 3.756 -7.427 4.649 1.00 95.81 82 PRO A O 1
ATOM 671 N N . LEU A 1 83 ? 1.639 -7.963 4.094 1.00 96.44 83 LEU A N 1
ATOM 672 C CA . LEU A 1 83 ? 0.990 -6.895 4.849 1.00 96.44 83 LEU A CA 1
ATOM 673 C C . LEU A 1 83 ? 0.258 -7.478 6.059 1.00 96.44 83 LEU A C 1
ATOM 675 O O . LEU A 1 83 ? -0.542 -8.399 5.927 1.00 96.44 83 LEU A O 1
ATOM 679 N N . LEU A 1 84 ? 0.528 -6.924 7.239 1.00 95.75 84 LEU A N 1
ATOM 680 C CA . LEU A 1 84 ? -0.116 -7.289 8.495 1.00 95.75 84 LEU A CA 1
ATOM 681 C C . LEU A 1 84 ? -1.049 -6.162 8.936 1.00 95.75 84 LEU A C 1
ATOM 683 O O . LEU A 1 84 ? -0.584 -5.117 9.399 1.00 95.75 84 LEU A O 1
ATOM 687 N N . LEU A 1 85 ? -2.354 -6.393 8.814 1.00 94.62 85 LEU A N 1
ATOM 688 C CA . LEU A 1 85 ? -3.377 -5.572 9.453 1.00 94.62 85 LEU A CA 1
ATOM 689 C C . LEU A 1 85 ? -3.579 -6.070 10.886 1.00 94.62 85 LEU A C 1
ATOM 691 O O . LEU A 1 85 ? -3.817 -7.257 11.098 1.00 94.62 85 LEU A O 1
ATOM 695 N N . GLN A 1 86 ? -3.489 -5.174 11.864 1.00 92.81 86 GLN A N 1
ATOM 696 C CA . GLN A 1 86 ? -3.774 -5.500 13.261 1.00 92.81 86 GLN A CA 1
ATOM 697 C C . GLN A 1 86 ? -4.619 -4.406 13.909 1.00 92.81 86 GLN A C 1
ATOM 699 O O . GLN A 1 86 ? -4.454 -3.222 13.612 1.00 92.81 86 GLN A O 1
ATOM 704 N N . GLU A 1 87 ? -5.487 -4.807 14.826 1.00 90.56 87 GLU A N 1
ATOM 705 C CA . GLU A 1 87 ? -6.171 -3.902 15.739 1.00 90.56 87 GLU A CA 1
ATOM 706 C C . GLU A 1 87 ? -5.379 -3.854 17.046 1.00 90.56 87 GLU A C 1
ATOM 708 O O . GLU A 1 87 ? -5.147 -4.882 17.683 1.00 90.56 87 GLU A O 1
ATOM 713 N N . ASN A 1 88 ? -4.907 -2.670 17.426 1.00 85.75 88 ASN A N 1
ATOM 714 C CA . ASN A 1 88 ? -4.176 -2.494 18.669 1.00 85.75 88 ASN A CA 1
ATOM 715 C C . ASN A 1 88 ? -5.158 -2.276 19.825 1.00 85.75 88 ASN A C 1
ATOM 717 O O . ASN A 1 88 ? -6.136 -1.541 19.663 1.00 85.75 88 ASN A O 1
ATOM 721 N N . PRO A 1 89 ? -4.875 -2.822 21.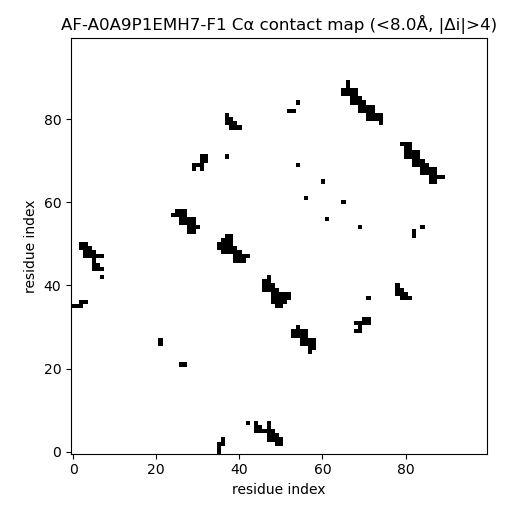017 1.00 79.38 89 PRO A N 1
ATOM 722 C CA . PRO A 1 89 ? -5.635 -2.486 22.208 1.00 79.38 89 PRO A CA 1
ATOM 723 C C . PRO A 1 89 ? -5.609 -0.974 22.435 1.00 79.38 89 PRO A C 1
ATOM 725 O O . PRO A 1 89 ? -4.548 -0.344 22.361 1.00 79.38 89 PRO A O 1
ATOM 728 N N . VAL A 1 90 ? -6.763 -0.387 22.742 1.00 72.12 90 VAL A N 1
ATOM 729 C CA . VAL A 1 90 ? -6.792 0.961 23.312 1.00 72.12 90 VAL A CA 1
ATOM 730 C C . VAL A 1 90 ? -6.105 0.861 24.678 1.00 72.12 90 VAL A C 1
ATOM 732 O O . VAL A 1 90 ? -6.482 -0.011 25.466 1.00 72.12 90 VAL A O 1
ATOM 735 N N . PRO A 1 91 ? -5.072 1.670 24.977 1.00 67.62 91 PRO A N 1
ATOM 736 C CA . PRO A 1 91 ? -4.431 1.622 26.281 1.00 67.62 91 PRO A CA 1
ATOM 737 C C . PRO A 1 91 ? -5.483 1.883 27.361 1.00 67.62 91 PRO A C 1
ATOM 739 O O . PRO A 1 91 ? -6.044 2.975 27.424 1.00 67.62 91 PRO A O 1
ATOM 742 N N . ASN A 1 92 ? -5.754 0.891 28.213 1.00 64.19 92 ASN A N 1
ATOM 743 C CA . ASN A 1 92 ? -6.497 1.128 29.443 1.00 64.19 92 ASN A CA 1
ATOM 744 C C . ASN A 1 92 ? -5.646 2.077 30.294 1.00 64.19 92 ASN A C 1
ATOM 746 O O . ASN A 1 92 ? -4.680 1.655 30.925 1.00 64.19 92 ASN A O 1
ATOM 750 N N . SER A 1 93 ? -5.993 3.362 30.300 1.00 64.50 93 SER A N 1
ATOM 751 C CA . SER A 1 93 ? -5.377 4.401 31.136 1.00 64.50 93 SER A CA 1
ATOM 752 C C . SER A 1 93 ? -5.780 4.296 32.612 1.00 64.50 93 SER A C 1
ATOM 754 O O . SER A 1 93 ? -5.490 5.193 33.402 1.00 64.50 93 SER A O 1
ATOM 756 N N . GLY A 1 94 ? -6.436 3.197 32.999 1.00 71.31 94 GLY A N 1
ATOM 757 C CA . GLY A 1 94 ? -6.724 2.890 34.390 1.00 71.31 94 GLY A CA 1
ATOM 758 C C . GLY A 1 94 ? -5.432 2.809 35.212 1.00 71.31 94 GLY A C 1
ATOM 759 O O . GLY A 1 94 ? -4.386 2.410 34.686 1.00 71.31 94 GLY A O 1
ATOM 760 N N . PRO A 1 95 ? -5.473 3.198 36.497 1.00 72.69 95 PRO A N 1
ATOM 761 C CA . PRO A 1 95 ? -4.302 3.152 37.360 1.00 72.69 95 PRO A CA 1
ATOM 762 C C . PRO A 1 95 ? -3.694 1.747 37.330 1.00 72.69 95 PRO A C 1
ATOM 764 O O . PRO A 1 95 ? -4.398 0.748 37.497 1.00 72.69 95 PRO A O 1
ATOM 767 N N . LYS A 1 96 ? -2.378 1.665 37.087 1.00 74.31 96 LYS A N 1
ATOM 768 C CA . LYS A 1 96 ? -1.644 0.397 37.169 1.00 74.31 96 LYS A CA 1
ATOM 769 C C . LYS A 1 96 ? -1.929 -0.213 38.539 1.00 74.31 96 LYS A C 1
ATOM 771 O O . LYS A 1 96 ? -1.635 0.417 39.552 1.00 74.31 96 LYS A O 1
ATOM 776 N N . SER A 1 97 ? -2.500 -1.418 38.567 1.00 76.81 97 SER A N 1
ATOM 777 C CA . SER A 1 97 ? -2.700 -2.147 39.820 1.00 76.81 97 SER A CA 1
ATOM 778 C C . SER A 1 97 ? -1.362 -2.244 40.543 1.00 76.81 97 SER A C 1
ATOM 780 O O . SER A 1 97 ? -0.401 -2.782 39.989 1.00 76.81 97 SER A O 1
ATOM 782 N N . PHE A 1 98 ? -1.307 -1.733 41.771 1.00 74.81 98 PHE A N 1
ATOM 783 C CA . PHE A 1 98 ? -0.178 -1.966 42.658 1.00 74.81 98 PHE A CA 1
ATOM 784 C C . PHE A 1 98 ? -0.075 -3.481 42.893 1.00 74.81 98 PHE A C 1
ATOM 786 O O . PHE A 1 98 ? -1.095 -4.149 43.083 1.00 74.81 98 PHE A O 1
ATOM 793 N N . ARG A 1 99 ? 1.132 -4.038 42.807 1.00 75.31 99 ARG A N 1
ATOM 794 C CA . ARG A 1 99 ? 1.428 -5.422 43.193 1.00 75.31 99 ARG A CA 1
ATOM 795 C C . ARG A 1 99 ? 2.572 -5.365 44.202 1.00 75.31 99 ARG A C 1
ATOM 797 O O . ARG A 1 99 ? 3.547 -4.661 43.944 1.00 75.31 99 ARG A O 1
ATOM 804 N N . PHE A 1 100 ? 2.382 -6.033 45.337 1.00 66.69 100 PHE A N 1
ATOM 805 C CA . PHE A 1 100 ? 3.398 -6.251 46.367 1.00 66.69 100 PHE A CA 1
ATOM 806 C C . PHE A 1 100 ? 4.261 -7.460 46.008 1.00 66.69 100 PHE A C 1
ATOM 808 O O . PHE A 1 100 ? 3.717 -8.375 45.343 1.00 66.69 100 PHE A O 1
#

InterPro domains:
  IPR036691 Endonuclease/exonuclease/phosphatase superfamily [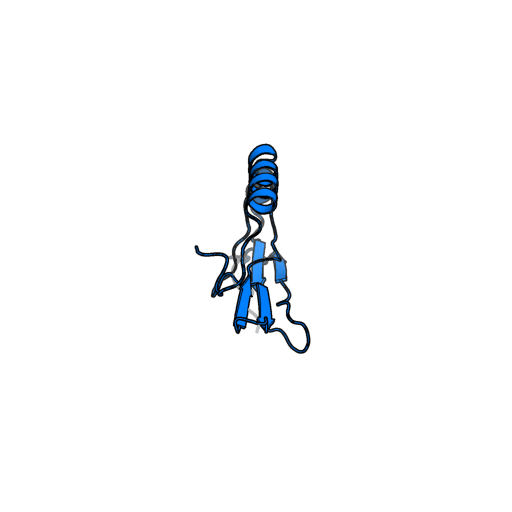G3DSA:3.60.10.10] (2-86)
  IPR036691 Endonuclease/exonuclease/phosphatase superfamily [SSF56219] (11-85)

Secondary structure (DSSP, 8-state):
---EESSSPP-HHHHHHHHHHHHHTTEEEPP-SS-S--EEEEETTEEEEE-----EEEHHHHHT---EEEEEPPPSSSSBP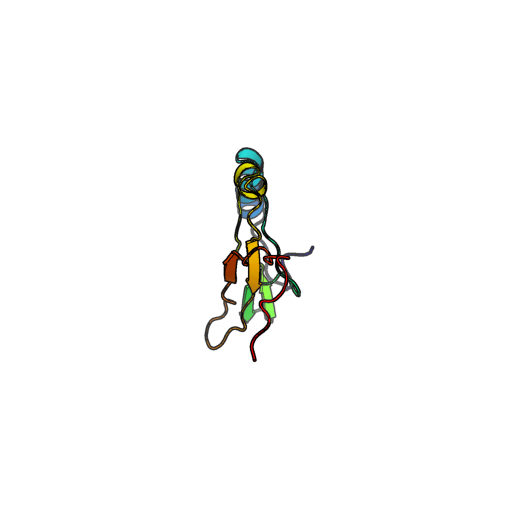PEEEEEPPP---SPPPP--

Mean predicted aligned error: 6.77 Å